Protein AF-A0A838RY08-F1 (afdb_monomer_lite)

Radius of gyration: 19.38 Å; chains: 1; bounding box: 32×43×60 Å

Foldseek 3Di:
DDPVCPVLLVLQDVQWDADPVVRDTFGDDPDQLLRLLSVQCVVCVVVDDDSVVRNVVSVVVVVCVVVVHDDPSSPHHDDDDDPPPDDPPPPPPPPPPDDPDD

pLDDT: mean 77.55, std 15.71, range [44.16, 97.19]

Structure (mmCIF, N/CA/C/O backbone):
data_AF-A0A838RY08-F1
#
_entry.id   AF-A0A838RY08-F1
#
loop_
_atom_site.group_PDB
_atom_site.id
_atom_site.type_symbol
_atom_site.label_atom_id
_atom_site.label_alt_id
_atom_site.label_comp_id
_atom_site.label_asym_id
_atom_site.label_entity_id
_atom_site.label_seq_id
_atom_site.pdbx_PDB_ins_code
_atom_site.Cartn_x
_atom_site.Cartn_y
_atom_site.Cartn_z
_atom_site.occupancy
_atom_site.B_iso_or_equiv
_atom_site.auth_seq_id
_atom_site.auth_comp_id
_atom_site.auth_asym_id
_atom_site.auth_atom_id
_atom_site.pdbx_PDB_model_num
ATOM 1 N N . MET A 1 1 ? -10.780 0.496 6.537 1.00 63.38 1 MET A N 1
ATOM 2 C CA . MET A 1 1 ? -11.035 -0.140 5.226 1.00 63.38 1 MET A CA 1
ATOM 3 C C . MET A 1 1 ? -12.414 -0.799 5.264 1.00 63.38 1 MET A C 1
ATOM 5 O O . MET A 1 1 ? -12.732 -1.342 6.319 1.00 63.38 1 MET A O 1
ATOM 9 N N . PRO A 1 2 ? -13.237 -0.731 4.201 1.00 67.88 2 PRO A N 1
ATOM 10 C CA . PRO A 1 2 ? -14.504 -1.467 4.136 1.00 67.88 2 PRO A CA 1
ATOM 11 C C . PRO A 1 2 ? -14.304 -2.986 4.272 1.00 67.88 2 PRO A C 1
ATOM 13 O O . PRO A 1 2 ? -13.327 -3.528 3.754 1.00 67.88 2 PRO A O 1
ATOM 16 N N . LEU A 1 3 ? -15.198 -3.656 5.006 1.00 69.69 3 LEU A N 1
ATOM 17 C CA . LEU A 1 3 ? -15.051 -5.070 5.388 1.00 69.69 3 LEU A CA 1
ATOM 18 C C . LEU A 1 3 ? -15.135 -6.026 4.189 1.00 69.69 3 LEU A C 1
ATOM 20 O O . LEU A 1 3 ? -14.467 -7.052 4.158 1.00 69.69 3 LEU A O 1
ATOM 24 N N . ASP A 1 4 ? -15.956 -5.659 3.213 1.00 74.19 4 ASP A N 1
ATOM 25 C CA . ASP A 1 4 ? -16.278 -6.385 1.984 1.00 74.19 4 ASP A CA 1
ATOM 26 C C . ASP A 1 4 ? -15.122 -6.448 0.981 1.00 74.19 4 ASP A C 1
ATOM 28 O O . ASP A 1 4 ? -15.211 -7.146 -0.021 1.00 74.19 4 ASP A O 1
ATOM 32 N N . ARG A 1 5 ? -14.033 -5.721 1.242 1.00 72.75 5 ARG A N 1
ATOM 33 C CA . ARG A 1 5 ? -12.921 -5.562 0.301 1.00 72.75 5 ARG A CA 1
ATOM 34 C C . ARG A 1 5 ? -11.630 -6.243 0.752 1.00 72.75 5 ARG A C 1
ATOM 36 O O . ARG A 1 5 ? -10.635 -6.187 0.037 1.00 72.75 5 ARG A O 1
ATOM 43 N N . TYR A 1 6 ? -11.626 -6.872 1.928 1.00 76.56 6 TYR A N 1
ATOM 44 C CA . TYR A 1 6 ? -10.438 -7.526 2.491 1.00 76.56 6 TYR A CA 1
ATOM 45 C C . TYR A 1 6 ? -9.857 -8.585 1.540 1.00 76.56 6 TYR A C 1
ATOM 47 O O . TYR A 1 6 ? -8.655 -8.598 1.281 1.00 76.56 6 TYR A O 1
ATOM 55 N N . ASP A 1 7 ? -10.722 -9.414 0.956 1.00 79.19 7 ASP A N 1
ATOM 56 C CA . ASP A 1 7 ? -10.312 -10.475 0.031 1.00 79.19 7 ASP A CA 1
ATOM 57 C C . ASP A 1 7 ? -9.740 -9.914 -1.278 1.00 79.19 7 ASP A C 1
ATOM 59 O O . ASP A 1 7 ? -8.791 -10.473 -1.832 1.00 79.19 7 ASP A O 1
ATOM 63 N N . ASP A 1 8 ? -10.237 -8.761 -1.734 1.00 76.56 8 ASP A N 1
ATOM 64 C CA . ASP A 1 8 ? -9.684 -8.074 -2.901 1.00 76.56 8 ASP A CA 1
ATOM 65 C C . ASP A 1 8 ? -8.220 -7.652 -2.673 1.00 76.56 8 ASP A C 1
ATOM 67 O O . ASP A 1 8 ? -7.402 -7.704 -3.595 1.00 76.56 8 ASP A O 1
ATOM 71 N N . MET A 1 9 ? -7.863 -7.254 -1.444 1.00 74.88 9 MET A N 1
ATOM 72 C CA . MET A 1 9 ? -6.479 -6.905 -1.097 1.00 74.88 9 MET A CA 1
ATOM 73 C C . MET A 1 9 ? -5.566 -8.125 -1.083 1.00 74.88 9 MET A C 1
ATOM 75 O O . MET A 1 9 ? -4.434 -8.043 -1.558 1.00 74.88 9 MET A O 1
ATOM 79 N N . ALA A 1 10 ? -6.055 -9.260 -0.580 1.00 78.06 10 ALA A N 1
ATOM 80 C CA . ALA A 1 10 ? -5.287 -10.501 -0.564 1.00 78.06 10 ALA A CA 1
ATOM 81 C C . ALA A 1 10 ? -4.935 -10.978 -1.987 1.00 78.06 10 ALA A C 1
ATOM 83 O O . ALA A 1 10 ? -3.899 -11.608 -2.198 1.00 78.06 10 ALA A O 1
ATOM 84 N N . GLN A 1 11 ? -5.762 -10.645 -2.984 1.00 78.94 11 GLN A N 1
ATOM 85 C CA . GLN A 1 11 ? -5.487 -10.941 -4.394 1.00 78.94 11 GLN A CA 1
ATOM 86 C C . GLN A 1 11 ? -4.486 -9.975 -5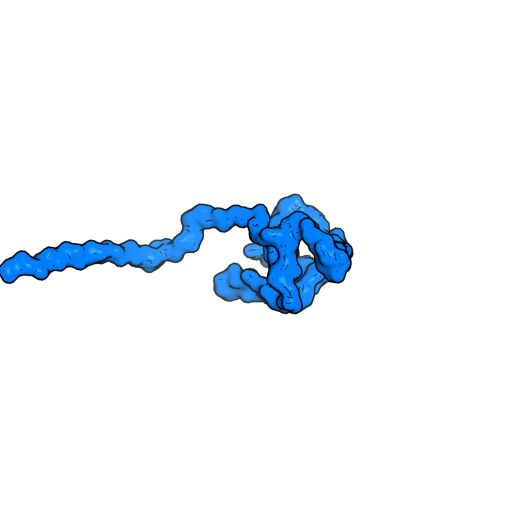.052 1.00 78.94 11 GLN A C 1
ATOM 88 O O . GLN A 1 11 ? -3.934 -10.297 -6.109 1.00 78.94 11 GLN A O 1
ATOM 93 N N . TYR A 1 12 ? -4.257 -8.802 -4.455 1.00 78.25 12 TYR A N 1
ATOM 94 C CA . TYR A 1 12 ? -3.415 -7.742 -5.005 1.00 78.25 12 TYR A CA 1
ATOM 95 C C . TYR A 1 12 ? -1.918 -7.970 -4.748 1.00 78.25 12 TYR A C 1
ATOM 97 O O . TYR A 1 12 ? -1.152 -8.071 -5.708 1.00 78.25 12 TYR A O 1
ATOM 105 N N . ASP A 1 13 ? -1.509 -8.056 -3.478 1.00 81.75 13 ASP A N 1
ATOM 106 C CA . ASP A 1 13 ? -0.108 -8.193 -3.053 1.00 81.75 13 ASP A CA 1
ATOM 107 C C . ASP A 1 13 ? -0.028 -8.979 -1.735 1.00 81.75 13 ASP A C 1
ATOM 109 O O . ASP A 1 13 ? -0.610 -8.582 -0.728 1.00 81.75 13 ASP A O 1
ATOM 113 N N . GLY A 1 14 ? 0.721 -10.086 -1.732 1.00 84.19 14 GLY A N 1
ATOM 114 C CA . GLY A 1 14 ? 0.919 -10.929 -0.545 1.00 84.19 14 GLY A CA 1
ATOM 115 C C . GLY A 1 14 ? 1.826 -10.310 0.524 1.00 84.19 14 GLY A C 1
ATOM 116 O O . GLY A 1 14 ? 1.916 -10.835 1.628 1.00 84.19 14 GLY A O 1
ATOM 117 N N . SER A 1 15 ? 2.488 -9.197 0.213 1.00 88.06 15 SER A N 1
ATOM 118 C CA . SER A 1 15 ? 3.353 -8.451 1.137 1.00 88.06 15 SER A CA 1
ATOM 119 C C . SER A 1 15 ? 2.558 -7.538 2.079 1.00 88.06 15 SER A C 1
ATOM 121 O O . SER A 1 15 ? 3.125 -6.916 2.981 1.00 88.06 15 SER A O 1
ATOM 123 N N . VAL A 1 16 ? 1.248 -7.419 1.854 1.00 87.88 16 VAL A N 1
ATOM 124 C CA . VAL A 1 16 ? 0.325 -6.574 2.609 1.00 87.88 16 VAL A CA 1
ATOM 125 C C . VAL A 1 16 ? -0.180 -7.293 3.856 1.00 87.88 16 VAL A C 1
ATOM 127 O O . VAL A 1 16 ? -0.603 -8.445 3.805 1.00 87.88 16 VAL A O 1
ATOM 130 N N . VAL A 1 17 ? -0.209 -6.573 4.977 1.00 88.50 17 VAL A N 1
ATOM 131 C CA . VAL A 1 17 ? -0.770 -7.040 6.246 1.00 88.50 17 VAL A CA 1
ATOM 132 C C . VAL A 1 17 ? -1.867 -6.087 6.695 1.00 88.50 17 VAL A C 1
ATOM 134 O O . VAL A 1 17 ? -1.656 -4.876 6.798 1.00 88.50 17 VAL A O 1
ATOM 137 N N . VAL A 1 18 ? -3.034 -6.651 7.004 1.00 84.62 18 VAL A N 1
ATOM 138 C CA . VAL A 1 18 ? -4.198 -5.911 7.496 1.00 84.62 18 VAL A CA 1
ATOM 139 C C . VAL A 1 18 ? -4.658 -6.505 8.820 1.00 84.62 18 VAL A C 1
ATOM 141 O O . VAL A 1 18 ? -5.172 -7.626 8.862 1.00 84.62 18 VAL A O 1
ATOM 144 N N . GLU A 1 19 ? -4.519 -5.730 9.892 1.00 87.44 19 GLU A N 1
ATOM 145 C CA . GLU A 1 19 ? -4.970 -6.092 11.232 1.00 87.44 19 GLU A CA 1
ATOM 146 C C . GLU A 1 19 ? -6.272 -5.368 11.569 1.00 87.44 19 GLU A C 1
ATOM 148 O O . GLU A 1 19 ? -6.320 -4.167 11.837 1.00 87.44 19 GLU A O 1
ATOM 153 N N . ARG A 1 20 ? -7.369 -6.124 11.568 1.00 82.56 20 ARG A N 1
ATOM 154 C CA . ARG A 1 20 ? -8.715 -5.566 11.746 1.00 82.56 20 ARG A CA 1
ATOM 155 C C . ARG A 1 20 ? -8.961 -5.007 13.143 1.00 82.56 20 ARG A C 1
ATOM 157 O O . ARG A 1 20 ? -9.673 -4.020 13.268 1.00 82.56 20 ARG A O 1
ATOM 164 N N . THR A 1 21 ? -8.392 -5.633 14.169 1.00 81.94 21 THR A N 1
ATOM 165 C CA . THR A 1 21 ? -8.599 -5.239 15.569 1.00 81.94 21 THR A CA 1
ATOM 166 C C . THR A 1 21 ? -7.979 -3.881 15.869 1.00 81.94 21 THR A C 1
ATOM 168 O O . THR A 1 21 ? -8.609 -3.041 16.498 1.00 81.94 21 THR A O 1
ATOM 171 N N . THR A 1 22 ? -6.753 -3.660 15.401 1.00 84.75 22 THR A N 1
ATOM 172 C CA . THR A 1 22 ? -5.998 -2.418 15.617 1.00 84.75 22 THR A CA 1
ATOM 173 C C . THR A 1 22 ? -6.311 -1.359 14.561 1.00 84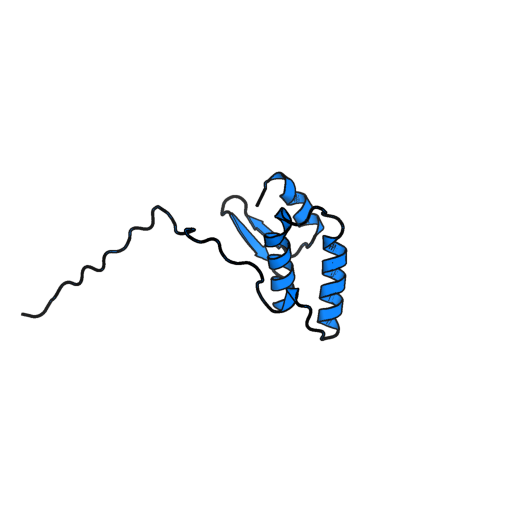.75 22 THR A C 1
ATOM 175 O O . THR A 1 22 ? -5.887 -0.216 14.687 1.00 84.75 22 THR A O 1
ATOM 178 N N . GLY A 1 23 ? -7.029 -1.732 13.496 1.00 78.12 23 GLY A N 1
ATOM 179 C CA . GLY A 1 23 ? -7.223 -0.883 12.325 1.00 78.12 23 GLY A CA 1
ATOM 180 C C . GLY A 1 23 ? -5.928 -0.639 11.543 1.00 78.12 23 GLY A C 1
ATOM 181 O O . GLY A 1 23 ? -5.887 0.272 10.715 1.00 78.12 23 GLY A O 1
ATOM 182 N N . MET A 1 24 ? -4.877 -1.425 11.796 1.00 84.50 24 MET A N 1
ATOM 183 C CA . MET A 1 24 ? -3.572 -1.242 11.177 1.00 84.50 24 MET A CA 1
ATOM 184 C C . MET A 1 24 ? -3.533 -1.841 9.773 1.00 84.50 24 MET A C 1
ATOM 186 O O . MET A 1 24 ? -4.036 -2.931 9.492 1.00 84.50 24 MET A O 1
ATOM 190 N N . PHE A 1 25 ? -2.851 -1.114 8.899 1.00 83.75 25 PHE A N 1
ATOM 191 C CA . PHE A 1 25 ? -2.539 -1.517 7.545 1.00 83.75 25 PHE A CA 1
ATOM 192 C C . PHE A 1 25 ? -1.037 -1.304 7.300 1.00 83.75 25 PHE A C 1
ATOM 194 O O . PHE A 1 25 ? -0.521 -0.225 7.589 1.00 83.75 25 PHE A O 1
ATOM 201 N N . SER A 1 26 ? -0.331 -2.307 6.775 1.00 89.00 26 SER A N 1
ATOM 202 C CA . SER A 1 26 ? 1.104 -2.210 6.468 1.00 89.00 26 SER A CA 1
ATOM 203 C C . SER A 1 26 ? 1.498 -3.037 5.241 1.00 89.00 26 SER A C 1
ATOM 205 O O . SER A 1 26 ? 0.741 -3.896 4.792 1.00 89.00 26 SER A O 1
ATOM 207 N N . ALA A 1 27 ? 2.687 -2.776 4.699 1.00 91.06 27 ALA A N 1
ATOM 208 C CA . ALA A 1 27 ? 3.300 -3.559 3.631 1.00 91.06 27 ALA A CA 1
ATOM 209 C C . ALA A 1 27 ? 4.761 -3.867 3.986 1.00 91.06 27 ALA A C 1
ATOM 211 O O . ALA A 1 27 ? 5.436 -3.040 4.605 1.00 91.06 27 ALA A O 1
ATOM 212 N N . ARG A 1 28 ? 5.230 -5.064 3.623 1.00 92.38 28 ARG A N 1
ATOM 213 C CA . ARG A 1 28 ? 6.603 -5.539 3.850 1.00 92.38 28 ARG A CA 1
ATOM 214 C C . ARG A 1 28 ? 7.189 -6.112 2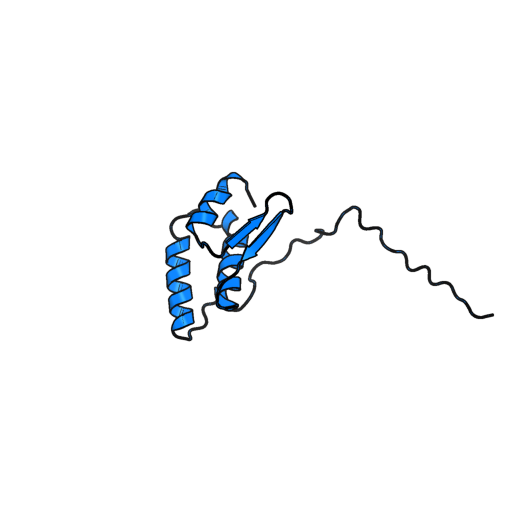.561 1.00 92.38 28 ARG A C 1
ATOM 216 O O . ARG A 1 28 ? 7.239 -7.324 2.380 1.00 92.38 28 ARG A O 1
ATOM 223 N N . CYS A 1 29 ? 7.612 -5.227 1.671 1.00 91.75 29 CYS A N 1
ATOM 224 C CA . CYS A 1 29 ? 8.270 -5.558 0.411 1.00 91.75 29 CYS A CA 1
ATOM 225 C C . CYS A 1 29 ? 9.804 -5.471 0.530 1.00 91.75 29 CYS A C 1
ATOM 227 O O . CYS A 1 29 ? 10.330 -4.865 1.462 1.00 91.75 29 CYS A O 1
ATOM 229 N N . ASP A 1 30 ? 10.516 -6.027 -0.456 1.00 90.88 30 ASP A N 1
ATOM 230 C CA . ASP A 1 30 ? 11.990 -5.992 -0.553 1.00 90.88 30 ASP A CA 1
ATOM 231 C C . ASP A 1 30 ? 12.559 -4.565 -0.701 1.00 90.88 30 ASP A C 1
ATOM 233 O O . ASP A 1 30 ? 13.639 -4.251 -0.210 1.00 90.88 30 ASP A O 1
ATOM 237 N N . LYS A 1 31 ? 11.803 -3.670 -1.349 1.00 92.50 31 LYS A N 1
ATOM 238 C CA . LYS A 1 31 ? 12.177 -2.266 -1.572 1.00 92.50 31 LYS A CA 1
ATOM 239 C C . LYS A 1 31 ? 11.162 -1.311 -0.959 1.00 92.50 31 LYS A C 1
ATOM 241 O O . LYS A 1 31 ? 9.955 -1.546 -1.045 1.00 92.50 31 LYS A O 1
ATOM 246 N N . GLU A 1 32 ? 11.638 -0.194 -0.414 1.00 94.19 32 GLU A N 1
ATOM 247 C CA . GLU A 1 32 ? 10.777 0.849 0.158 1.00 94.19 32 GLU A CA 1
ATOM 248 C C . GLU A 1 32 ? 9.823 1.434 -0.893 1.00 94.19 32 GLU A C 1
ATOM 250 O O . GLU A 1 32 ? 8.637 1.633 -0.640 1.00 94.19 32 GLU A O 1
ATOM 255 N N . GLU A 1 33 ? 10.297 1.598 -2.124 1.00 95.50 33 GLU A N 1
ATOM 256 C CA . GLU A 1 33 ? 9.509 2.091 -3.251 1.00 95.50 33 GLU A CA 1
ATOM 257 C C . GLU A 1 33 ? 8.315 1.177 -3.579 1.00 95.50 33 GLU A C 1
ATOM 259 O O . GLU A 1 33 ? 7.250 1.648 -3.994 1.00 95.50 33 GLU A O 1
ATOM 264 N N . ALA A 1 34 ? 8.457 -0.131 -3.343 1.00 93.06 34 ALA A N 1
ATOM 265 C CA . ALA A 1 34 ? 7.364 -1.090 -3.476 1.00 93.06 34 ALA A CA 1
ATOM 266 C C . ALA A 1 34 ? 6.375 -1.007 -2.298 1.00 93.06 34 ALA A C 1
ATOM 268 O O . ALA A 1 34 ? 5.176 -1.208 -2.500 1.00 93.06 34 ALA A O 1
ATOM 269 N N . ASN A 1 35 ? 6.832 -0.629 -1.097 1.00 93.81 35 ASN A N 1
ATOM 270 C CA . ASN A 1 35 ? 5.934 -0.330 0.024 1.00 93.81 35 ASN A CA 1
ATOM 271 C C . ASN A 1 35 ? 5.073 0.902 -0.277 1.00 93.81 35 ASN A C 1
ATOM 273 O O . ASN A 1 35 ? 3.864 0.864 -0.043 1.00 93.81 35 ASN A O 1
ATOM 277 N N . PHE A 1 36 ? 5.649 1.964 -0.859 1.00 94.19 36 PHE A N 1
ATOM 278 C CA . PHE A 1 36 ? 4.865 3.126 -1.295 1.00 94.19 36 PHE A CA 1
ATOM 279 C C . PHE A 1 36 ? 3.781 2.725 -2.295 1.00 94.19 36 PHE A C 1
ATOM 281 O O . PHE A 1 36 ? 2.619 3.086 -2.113 1.00 94.19 36 PHE A O 1
ATOM 288 N N . LEU A 1 37 ? 4.125 1.913 -3.297 1.00 91.75 37 LEU A N 1
ATOM 289 C CA . LEU A 1 37 ? 3.163 1.403 -4.273 1.00 91.75 37 LEU A CA 1
ATOM 290 C C . LEU A 1 37 ? 2.012 0.631 -3.615 1.00 91.75 37 LEU A C 1
ATOM 292 O O . LEU A 1 37 ? 0.845 0.882 -3.932 1.00 91.75 37 LEU A O 1
ATOM 296 N N . ALA A 1 38 ? 2.332 -0.296 -2.709 1.00 89.50 38 ALA A N 1
ATOM 297 C CA . ALA A 1 38 ? 1.336 -1.095 -2.007 1.00 89.50 38 ALA A CA 1
ATOM 298 C C . ALA A 1 38 ? 0.399 -0.199 -1.185 1.00 89.50 38 ALA A C 1
ATOM 300 O O . ALA A 1 38 ? -0.808 -0.178 -1.427 1.00 89.50 38 ALA A O 1
ATOM 301 N N . VAL A 1 39 ? 0.948 0.617 -0.281 1.00 89.00 39 VAL A N 1
ATOM 302 C CA . VAL A 1 39 ? 0.157 1.457 0.631 1.00 89.00 39 VAL A CA 1
ATOM 303 C C . VAL A 1 39 ? -0.680 2.495 -0.131 1.00 89.00 39 VAL A C 1
ATOM 305 O O . VAL A 1 39 ? -1.860 2.669 0.176 1.00 89.00 39 VAL A O 1
ATOM 308 N N . ASN A 1 40 ? -0.126 3.143 -1.161 1.00 88.19 40 ASN A N 1
ATOM 309 C CA . ASN A 1 40 ? -0.850 4.137 -1.965 1.00 88.19 40 ASN A CA 1
ATOM 310 C C . ASN A 1 40 ? -2.071 3.553 -2.663 1.00 88.19 40 ASN A C 1
ATOM 312 O O . ASN A 1 40 ? -3.146 4.153 -2.674 1.00 88.19 40 ASN A O 1
ATOM 316 N N . ARG A 1 41 ? -1.926 2.365 -3.255 1.00 78.06 41 ARG A N 1
ATOM 317 C CA . ARG A 1 41 ? -3.037 1.738 -3.970 1.00 78.06 41 ARG A CA 1
ATOM 318 C C . ARG A 1 41 ? -4.198 1.422 -3.031 1.00 78.06 41 ARG A C 1
ATOM 320 O O . ARG A 1 41 ? -5.360 1.518 -3.421 1.00 78.06 41 ARG A O 1
ATOM 327 N N . LEU A 1 42 ? -3.871 1.057 -1.801 1.00 76.50 42 LEU A N 1
ATOM 328 C CA . LEU A 1 42 ? -4.804 0.519 -0.822 1.00 76.50 42 LEU A CA 1
ATOM 329 C C . LEU A 1 42 ? -5.601 1.626 -0.126 1.00 76.50 42 LEU A C 1
ATOM 331 O O . LEU A 1 42 ? -6.786 1.443 0.152 1.00 76.50 42 LEU A O 1
ATOM 335 N N . THR A 1 43 ? -5.014 2.811 0.040 1.00 74.12 43 THR A N 1
ATOM 336 C CA . THR A 1 43 ? -5.737 4.011 0.492 1.00 74.12 43 THR A CA 1
ATOM 337 C C . THR A 1 43 ? -6.622 4.618 -0.600 1.00 74.12 43 THR A C 1
ATOM 339 O O . THR A 1 43 ? -7.659 5.202 -0.288 1.00 74.12 43 THR A O 1
ATOM 342 N N . MET A 1 44 ? -6.278 4.433 -1.878 1.00 69.19 44 MET A N 1
ATOM 343 C CA . MET A 1 44 ? -7.066 4.925 -3.018 1.00 69.19 44 MET A CA 1
ATOM 344 C C . MET A 1 44 ? -8.170 3.965 -3.482 1.00 69.19 44 MET A C 1
ATOM 346 O O . MET A 1 44 ? -9.045 4.367 -4.247 1.00 69.19 44 MET A O 1
ATOM 350 N N . TRP A 1 45 ? -8.174 2.715 -3.009 1.00 65.38 45 TRP A N 1
ATOM 351 C CA . TRP A 1 45 ? -9.121 1.668 -3.413 1.00 65.38 45 TRP A CA 1
ATOM 352 C C . TRP A 1 45 ? -10.619 2.046 -3.327 1.00 65.38 45 TRP A C 1
ATOM 354 O O . TRP A 1 45 ? -11.371 1.632 -4.211 1.00 65.38 45 TRP A O 1
ATOM 364 N N . PRO A 1 46 ? -11.100 2.859 -2.359 1.00 58.88 46 PRO A N 1
ATOM 365 C CA . PRO A 1 46 ? -12.495 3.316 -2.348 1.00 58.88 46 PRO A CA 1
ATOM 366 C C . PRO A 1 46 ? -12.905 4.102 -3.606 1.00 58.88 46 PRO A C 1
ATOM 368 O O . PRO A 1 46 ? -14.084 4.123 -3.945 1.00 58.88 46 PRO A O 1
ATOM 371 N N . ALA A 1 47 ? -11.947 4.712 -4.314 1.00 52.34 47 ALA A N 1
ATOM 372 C CA . ALA A 1 47 ? -12.173 5.494 -5.530 1.00 52.34 47 ALA A CA 1
ATOM 373 C C . ALA A 1 47 ? -11.982 4.694 -6.835 1.00 52.34 47 ALA A C 1
ATOM 375 O O . ALA A 1 47 ? -12.306 5.201 -7.907 1.00 52.34 47 ALA A O 1
ATOM 376 N N . VAL A 1 48 ? -11.462 3.458 -6.777 1.00 51.88 48 VAL A N 1
ATOM 377 C CA . VAL A 1 48 ? -11.168 2.635 -7.965 1.00 51.88 48 VAL A CA 1
ATOM 378 C C . VAL A 1 48 ? -11.989 1.345 -7.913 1.00 51.88 48 VAL A C 1
ATOM 380 O O . VAL A 1 48 ? -11.865 0.532 -7.003 1.00 51.88 48 VAL A O 1
ATOM 383 N N . SER A 1 49 ? -12.880 1.162 -8.882 1.00 49.62 49 SER A N 1
ATOM 384 C CA . SER A 1 49 ? -13.979 0.186 -8.855 1.00 49.62 49 SER A CA 1
ATOM 385 C C . SER A 1 49 ? -13.630 -1.238 -9.316 1.00 49.62 49 SER A C 1
ATOM 387 O O . SER A 1 49 ? -14.540 -2.007 -9.607 1.00 49.62 49 SER A O 1
ATOM 389 N N . ALA A 1 50 ? -12.357 -1.643 -9.384 1.00 50.03 50 ALA A N 1
ATOM 390 C CA . ALA A 1 50 ? -12.012 -2.960 -9.931 1.00 50.03 50 ALA A CA 1
ATOM 391 C C . ALA A 1 50 ? -10.845 -3.653 -9.192 1.00 50.03 50 ALA A C 1
ATOM 393 O O . ALA A 1 50 ? -9.750 -3.082 -9.135 1.00 50.03 50 ALA A O 1
ATOM 394 N N . PRO A 1 51 ? -11.041 -4.897 -8.704 1.00 50.53 51 PRO A N 1
ATOM 395 C CA . PRO A 1 51 ? -9.986 -5.726 -8.104 1.00 50.53 51 PRO A CA 1
ATOM 396 C C . PRO A 1 51 ? -8.974 -6.297 -9.110 1.00 50.53 51 PRO A C 1
ATOM 398 O O . PRO A 1 51 ? -7.789 -6.414 -8.808 1.00 50.53 51 PRO A O 1
ATOM 401 N N . GLN A 1 52 ? -9.396 -6.590 -10.345 1.00 50.25 52 GLN A N 1
ATOM 402 C CA . GLN A 1 52 ? -8.546 -7.272 -11.336 1.00 50.25 52 GLN A CA 1
ATOM 403 C C . GLN A 1 52 ? -7.413 -6.440 -11.983 1.00 50.25 52 GLN A C 1
ATOM 405 O O . GLN A 1 52 ? -6.365 -7.020 -12.267 1.00 50.25 52 GLN A O 1
ATOM 410 N N . PRO A 1 53 ? -7.508 -5.106 -12.181 1.00 56.88 53 PRO A N 1
ATOM 411 C CA . PRO A 1 53 ? -6.378 -4.311 -12.671 1.00 56.88 53 PRO A CA 1
ATOM 412 C C . PRO A 1 53 ? -5.230 -4.199 -11.661 1.00 56.88 53 PRO A C 1
ATOM 414 O O . PRO A 1 53 ? -4.129 -3.815 -12.040 1.00 56.88 53 PRO A O 1
ATOM 417 N N . GLY A 1 54 ? -5.474 -4.497 -10.379 1.00 69.12 54 GLY A N 1
ATOM 418 C CA . GLY A 1 54 ? -4.524 -4.249 -9.300 1.00 69.12 54 GLY A CA 1
ATOM 419 C C . GLY A 1 54 ? -3.227 -5.046 -9.445 1.00 69.12 54 GLY A C 1
ATOM 420 O O . GLY A 1 54 ? -2.153 -4.455 -9.506 1.00 69.12 54 GLY A O 1
ATOM 421 N N . ARG A 1 55 ? -3.309 -6.378 -9.546 1.00 78.94 55 ARG A N 1
ATOM 422 C CA . ARG A 1 55 ? -2.112 -7.237 -9.567 1.00 78.94 55 ARG A CA 1
ATOM 423 C C . ARG A 1 55 ? -1.248 -7.024 -10.814 1.00 78.94 55 ARG A C 1
ATOM 425 O O . ARG A 1 55 ? -0.026 -6.985 -10.711 1.00 78.94 55 ARG A O 1
ATOM 432 N N . ALA A 1 56 ? -1.870 -6.845 -11.981 1.00 83.88 56 ALA A N 1
ATOM 433 C CA . ALA A 1 56 ? -1.155 -6.545 -13.223 1.00 83.88 56 ALA A CA 1
ATOM 434 C C . ALA A 1 56 ? -0.477 -5.167 -13.169 1.00 83.88 56 ALA A C 1
ATOM 436 O O . ALA A 1 56 ? 0.690 -5.042 -13.531 1.00 83.88 56 ALA A O 1
ATOM 437 N N . PHE A 1 57 ? -1.178 -4.150 -12.657 1.00 84.31 57 PHE A N 1
ATOM 438 C CA . PHE A 1 57 ? -0.611 -2.822 -12.431 1.00 84.31 57 PHE A CA 1
ATOM 439 C C . PHE A 1 57 ? 0.574 -2.864 -11.461 1.00 84.31 57 PHE A C 1
ATOM 441 O O . PHE A 1 57 ? 1.604 -2.241 -11.721 1.00 84.31 57 PHE A O 1
ATOM 448 N N . TYR A 1 58 ? 0.44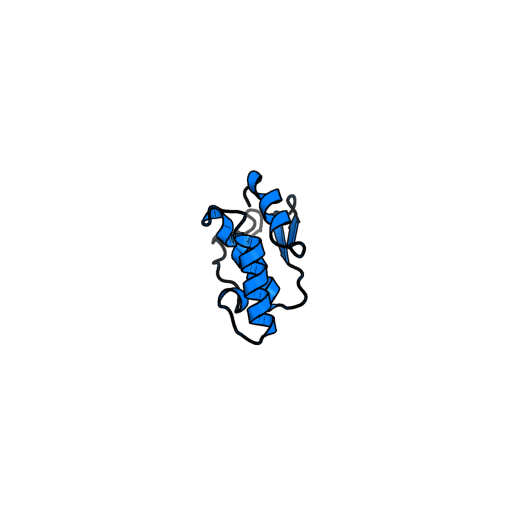7 -3.618 -10.367 1.00 86.69 58 TYR A N 1
ATOM 449 C CA . TYR A 1 58 ? 1.529 -3.810 -9.410 1.00 86.69 58 TYR A CA 1
ATOM 450 C C . TYR A 1 58 ? 2.743 -4.452 -10.081 1.00 86.69 58 TYR A C 1
ATOM 452 O O . TYR A 1 58 ? 3.834 -3.891 -10.033 1.00 86.69 58 TYR A O 1
ATOM 460 N N . ALA A 1 59 ? 2.543 -5.577 -10.776 1.00 89.31 59 ALA A N 1
ATOM 461 C CA . ALA A 1 59 ? 3.614 -6.296 -11.457 1.00 89.31 59 ALA A CA 1
ATOM 462 C C . ALA A 1 59 ? 4.320 -5.430 -12.515 1.00 89.31 59 ALA A C 1
ATOM 464 O O . ALA A 1 59 ? 5.550 -5.410 -12.567 1.00 89.31 59 ALA A O 1
ATOM 465 N N . ASP A 1 60 ? 3.570 -4.671 -13.320 1.00 91.50 60 ASP A N 1
ATOM 466 C CA . ASP A 1 60 ? 4.130 -3.736 -14.305 1.00 91.50 60 ASP A CA 1
ATOM 467 C C . ASP A 1 60 ? 4.934 -2.611 -13.635 1.00 91.50 60 ASP A C 1
ATOM 469 O O . ASP A 1 60 ? 6.063 -2.317 -14.032 1.00 91.50 60 ASP A O 1
ATOM 473 N N . THR A 1 61 ? 4.393 -2.016 -12.571 1.00 91.88 61 THR A N 1
ATOM 474 C CA . THR A 1 61 ? 5.048 -0.917 -11.850 1.00 91.88 61 THR A CA 1
ATOM 475 C C . THR A 1 61 ? 6.327 -1.381 -11.155 1.00 91.88 61 THR A C 1
ATOM 477 O O . THR A 1 61 ? 7.355 -0.709 -11.248 1.00 91.88 61 THR A O 1
ATOM 480 N N . VAL A 1 62 ? 6.308 -2.555 -10.518 1.00 92.44 62 VAL A N 1
ATOM 481 C CA . VAL A 1 62 ? 7.511 -3.173 -9.944 1.00 92.44 62 VAL A CA 1
ATOM 482 C C . VAL A 1 62 ? 8.514 -3.522 -11.044 1.00 92.44 62 VAL A C 1
ATOM 484 O O . VAL A 1 62 ? 9.700 -3.256 -10.882 1.00 92.44 62 VAL A O 1
ATOM 487 N N . SER A 1 63 ? 8.069 -4.021 -12.200 1.00 94.31 63 SER A N 1
ATOM 488 C CA . SER A 1 63 ? 8.966 -4.297 -13.332 1.00 94.31 63 SER A CA 1
ATOM 489 C C . SER A 1 63 ? 9.667 -3.030 -13.837 1.00 94.31 63 SER A C 1
ATOM 491 O O . SER A 1 63 ? 10.862 -3.062 -14.123 1.00 94.31 63 SER A O 1
ATOM 493 N N . LYS A 1 64 ? 8.953 -1.899 -13.909 1.00 95.56 64 LYS A N 1
ATOM 494 C CA . LYS A 1 64 ? 9.531 -0.577 -14.218 1.00 95.56 64 LYS A CA 1
ATOM 495 C C . LYS A 1 64 ? 10.566 -0.163 -13.173 1.00 95.56 64 LYS A C 1
ATOM 497 O O . LYS A 1 64 ? 11.686 0.199 -13.528 1.00 95.56 64 LYS A O 1
ATOM 502 N N . LEU A 1 65 ? 10.230 -0.294 -11.890 1.00 94.62 65 LEU A N 1
ATOM 503 C CA . LEU A 1 65 ? 11.151 -0.018 -10.785 1.00 94.62 65 LEU A CA 1
ATOM 504 C C . LEU A 1 65 ? 12.421 -0.888 -10.863 1.00 94.62 65 LEU A C 1
ATOM 506 O O . LEU A 1 65 ? 13.527 -0.393 -10.656 1.00 94.62 65 LEU A O 1
ATOM 510 N N . MET A 1 66 ? 12.295 -2.175 -11.202 1.00 93.31 66 MET A N 1
ATOM 511 C CA . MET A 1 66 ? 13.440 -3.082 -11.367 1.00 93.31 66 MET A CA 1
ATOM 512 C C . MET A 1 66 ? 14.352 -2.689 -12.534 1.00 93.31 66 MET A C 1
ATOM 514 O O . MET A 1 66 ? 15.551 -2.943 -12.471 1.00 93.31 66 MET A O 1
ATOM 518 N N . ARG A 1 67 ? 13.816 -2.025 -13.565 1.00 96.94 67 ARG A N 1
ATOM 519 C CA . ARG A 1 67 ? 14.598 -1.437 -14.667 1.00 96.94 67 ARG A CA 1
ATOM 520 C C . ARG A 1 67 ? 15.236 -0.086 -14.318 1.00 96.94 67 ARG A C 1
ATOM 522 O O . ARG A 1 67 ? 15.851 0.531 -15.181 1.00 96.94 67 ARG A O 1
ATOM 529 N N . GLY A 1 68 ? 15.102 0.377 -13.074 1.00 95.38 68 GLY A N 1
ATOM 530 C CA . GLY A 1 68 ? 15.640 1.660 -12.618 1.00 95.38 68 GLY A CA 1
ATOM 531 C C . GLY A 1 68 ? 14.767 2.865 -12.973 1.00 95.38 68 GLY A C 1
ATOM 532 O O . GLY A 1 68 ? 15.195 4.005 -12.792 1.00 95.38 68 GLY A O 1
ATOM 533 N N . GLU A 1 69 ? 13.548 2.642 -13.470 1.00 97.19 69 GLU A N 1
ATOM 534 C CA . GLU A 1 69 ? 12.583 3.719 -13.672 1.00 97.19 69 GLU A CA 1
ATOM 535 C C . GLU A 1 69 ? 12.047 4.222 -12.320 1.00 97.19 69 GLU A C 1
ATOM 537 O O . GLU A 1 69 ? 12.153 3.555 -11.288 1.00 97.19 69 GLU A O 1
ATOM 542 N N . LYS A 1 70 ? 11.407 5.396 -12.333 1.00 95.69 70 LYS A N 1
ATOM 543 C CA . LYS A 1 70 ? 10.824 6.039 -11.144 1.00 95.69 70 LYS A CA 1
ATOM 544 C C . LYS A 1 70 ? 9.311 6.243 -11.291 1.00 95.69 70 LYS A C 1
ATOM 546 O O . LYS A 1 70 ? 8.868 7.380 -11.472 1.00 95.69 70 LYS A O 1
ATOM 551 N N . PRO A 1 71 ? 8.493 5.173 -11.279 1.00 93.88 71 PRO A N 1
ATOM 552 C CA . PRO A 1 71 ? 7.051 5.314 -11.435 1.00 93.88 71 PRO A CA 1
ATOM 553 C C . PRO A 1 71 ? 6.444 6.196 -10.330 1.00 93.88 71 PRO A C 1
ATOM 555 O O . PRO A 1 71 ? 6.841 6.066 -9.173 1.00 93.88 71 PRO A O 1
ATOM 558 N N . PRO A 1 72 ? 5.436 7.040 -10.624 1.00 90.94 72 PRO A N 1
ATOM 559 C CA . PRO A 1 72 ? 4.910 8.004 -9.653 1.00 90.94 72 PRO A CA 1
ATOM 560 C C . PRO A 1 72 ? 4.483 7.397 -8.308 1.00 90.94 72 PRO A C 1
ATOM 562 O O . PRO A 1 72 ? 4.783 7.954 -7.254 1.00 90.94 72 PRO A O 1
ATOM 565 N N . TYR A 1 73 ? 3.820 6.236 -8.329 1.00 89.19 73 TYR A N 1
ATOM 566 C CA . TYR A 1 73 ? 3.313 5.554 -7.128 1.00 89.19 73 TYR A CA 1
ATOM 567 C C . TYR A 1 73 ? 4.398 4.994 -6.206 1.00 89.19 73 TYR A C 1
ATOM 569 O O . TYR A 1 73 ? 4.083 4.576 -5.095 1.00 89.19 73 TYR A O 1
ATOM 577 N N . THR A 1 74 ? 5.653 4.994 -6.653 1.00 93.81 74 THR A N 1
ATOM 578 C CA . THR A 1 74 ? 6.789 4.454 -5.910 1.00 93.81 74 THR A CA 1
ATOM 579 C C . THR A 1 74 ? 7.686 5.551 -5.330 1.00 93.81 74 THR A C 1
ATOM 581 O O . THR A 1 74 ? 8.710 5.238 -4.737 1.00 93.81 74 THR A O 1
ATOM 584 N N . GLN A 1 75 ? 7.346 6.832 -5.529 1.00 95.50 75 GLN A N 1
ATOM 585 C CA . GLN A 1 75 ? 8.178 7.977 -5.121 1.00 95.50 75 GLN A CA 1
ATOM 586 C C . GLN A 1 75 ? 7.818 8.546 -3.738 1.00 95.50 75 GLN A C 1
ATOM 588 O O . GLN A 1 75 ? 8.397 9.543 -3.315 1.00 95.50 75 GLN A O 1
ATOM 593 N N . GLY A 1 76 ? 6.844 7.952 -3.048 1.00 94.06 76 GLY A N 1
ATOM 594 C CA . GLY A 1 76 ? 6.376 8.396 -1.736 1.00 94.06 76 GLY A CA 1
ATOM 595 C C . GLY A 1 76 ? 4.883 8.152 -1.542 1.00 94.06 76 GLY A C 1
ATOM 596 O O . GLY A 1 76 ? 4.200 7.666 -2.446 1.00 94.06 76 GLY A O 1
ATOM 597 N N . LEU A 1 77 ? 4.366 8.499 -0.362 1.00 91.88 77 LEU A N 1
ATOM 598 C CA . LEU A 1 77 ? 2.939 8.387 -0.051 1.00 91.88 77 LEU A CA 1
ATOM 599 C C . LEU A 1 77 ? 2.132 9.479 -0.780 1.00 91.88 77 LEU A C 1
ATOM 601 O O . LEU A 1 77 ? 2.490 10.653 -0.744 1.00 91.88 77 LEU A O 1
ATOM 605 N N . GLN A 1 78 ? 1.035 9.096 -1.435 1.00 89.25 78 GLN A N 1
ATOM 606 C CA . GLN A 1 78 ? 0.210 9.965 -2.290 1.00 89.25 78 GLN A CA 1
ATOM 607 C C . GLN A 1 78 ? -1.159 10.316 -1.693 1.00 89.25 78 GLN A C 1
ATOM 609 O O . GLN A 1 78 ? -1.977 10.973 -2.338 1.00 89.25 78 GLN A O 1
ATOM 614 N N . PHE A 1 79 ? -1.431 9.891 -0.464 1.00 82.56 79 PHE A N 1
ATOM 615 C CA . PHE A 1 79 ? -2.661 10.219 0.246 1.00 82.56 79 PHE A CA 1
ATOM 616 C C . PHE A 1 79 ? -2.386 11.231 1.353 1.00 82.56 79 PHE A C 1
ATOM 618 O O . PHE A 1 79 ? -1.289 11.311 1.906 1.00 82.56 79 PHE A O 1
ATOM 625 N N . ARG A 1 80 ? -3.414 12.006 1.697 1.00 83.19 80 ARG A N 1
ATOM 626 C CA . ARG A 1 80 ? -3.388 12.865 2.880 1.00 83.19 80 ARG A CA 1
ATOM 627 C C . ARG A 1 80 ? -3.973 12.099 4.053 1.00 83.19 80 ARG A C 1
ATOM 629 O O . ARG A 1 80 ? -5.036 11.493 3.919 1.00 83.19 80 ARG A O 1
ATOM 636 N N . ALA A 1 81 ? -3.288 12.147 5.190 1.00 78.25 81 ALA A N 1
ATOM 637 C CA . ALA A 1 81 ? -3.864 11.668 6.435 1.00 78.25 81 ALA A CA 1
ATOM 638 C 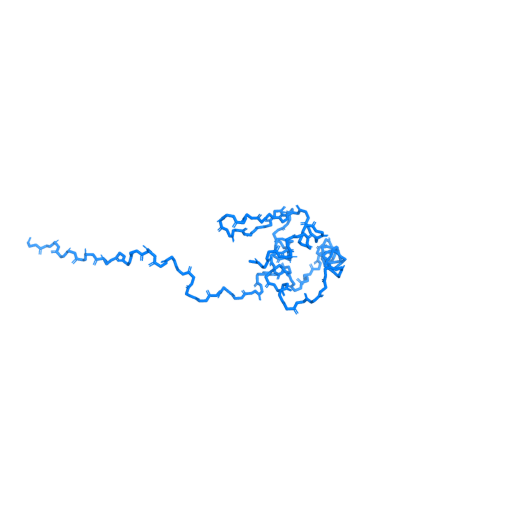C . ALA A 1 81 ? -5.143 12.474 6.740 1.00 78.25 81 ALA A C 1
ATOM 640 O O . ALA A 1 81 ? -5.146 13.696 6.543 1.00 78.25 81 ALA A O 1
ATOM 641 N N . PRO A 1 82 ? -6.230 11.825 7.188 1.00 76.31 82 PRO A N 1
ATOM 642 C CA . PRO A 1 82 ? -7.404 12.543 7.658 1.00 76.31 82 PRO A CA 1
ATOM 643 C C . PRO A 1 82 ? -7.030 13.437 8.848 1.00 76.31 82 PRO A C 1
ATOM 645 O O . PRO A 1 82 ? -6.183 13.077 9.663 1.00 76.31 82 PRO A O 1
ATOM 648 N N . ALA A 1 83 ? -7.657 14.607 8.955 1.00 82.31 83 ALA A N 1
ATOM 649 C CA . ALA A 1 83 ? -7.529 15.440 10.147 1.00 82.31 83 ALA A CA 1
ATOM 650 C C . ALA A 1 83 ? -8.402 14.882 11.284 1.00 82.31 83 ALA A C 1
ATOM 652 O O . ALA A 1 83 ? -9.401 14.212 11.028 1.00 82.31 83 ALA A O 1
ATOM 653 N N . GLY A 1 84 ? -8.049 15.187 12.537 1.00 78.69 84 GLY A N 1
ATOM 654 C CA . GLY A 1 84 ? -8.869 14.820 13.698 1.00 78.69 84 GLY A CA 1
ATOM 655 C C . GLY A 1 84 ? -8.839 13.334 14.065 1.00 78.69 84 GLY A C 1
ATOM 656 O O . GLY A 1 84 ? -9.751 12.860 14.727 1.00 78.69 84 GLY A O 1
ATOM 657 N N . THR A 1 85 ? -7.801 12.595 13.664 1.00 74.69 85 THR A N 1
ATOM 658 C CA . THR A 1 85 ? -7.602 11.177 14.028 1.00 74.69 85 THR A CA 1
ATOM 659 C C . THR A 1 85 ? -6.920 10.991 15.385 1.00 74.69 85 THR A C 1
ATOM 661 O O . THR A 1 85 ? -6.350 9.932 15.641 1.00 74.69 85 THR A O 1
ATOM 664 N N . ALA A 1 86 ? -6.888 12.033 16.219 1.00 76.06 86 ALA A N 1
ATOM 665 C CA . ALA A 1 86 ? -6.355 11.925 17.568 1.00 76.06 86 ALA A CA 1
ATOM 666 C C . ALA A 1 86 ? -7.254 11.004 18.401 1.00 76.06 86 ALA A C 1
ATOM 668 O O . ALA A 1 86 ? -8.468 10.971 18.197 1.00 76.06 86 ALA A O 1
ATOM 669 N N . ASP A 1 87 ? -6.647 10.276 19.335 1.00 69.38 87 ASP A N 1
ATOM 670 C CA . ASP A 1 87 ? -7.394 9.528 20.338 1.00 69.38 87 ASP A CA 1
ATOM 671 C C . ASP A 1 87 ? -8.282 10.515 21.125 1.00 69.38 87 ASP A C 1
ATOM 673 O O . ASP A 1 87 ? -7.743 11.464 21.708 1.00 69.38 87 ASP A O 1
ATOM 677 N N . PRO A 1 88 ? -9.621 10.355 21.121 1.00 67.50 88 PRO A N 1
ATOM 678 C CA . PRO A 1 88 ? -10.519 11.244 21.854 1.00 67.50 88 PRO A CA 1
ATOM 679 C C . PRO A 1 88 ? -10.257 11.232 23.369 1.00 67.50 88 PRO A C 1
ATOM 681 O O . PRO A 1 88 ? -10.590 12.209 24.038 1.00 67.50 88 PRO A O 1
ATOM 684 N N . ASP A 1 89 ? -9.621 10.176 23.887 1.00 70.94 89 ASP A N 1
ATOM 685 C CA . ASP A 1 89 ? -9.275 10.009 25.298 1.00 70.94 89 ASP A CA 1
ATOM 686 C C . ASP A 1 89 ? -7.824 10.419 25.620 1.00 70.94 89 ASP A C 1
ATOM 688 O O . ASP A 1 89 ? -7.378 10.311 26.771 1.00 70.94 89 ASP A O 1
ATOM 692 N N . ALA A 1 90 ? -7.076 10.965 24.651 1.00 61.16 90 ALA A N 1
ATOM 693 C CA . ALA A 1 90 ? -5.799 11.605 24.939 1.00 61.16 90 ALA A CA 1
ATOM 694 C C . ALA A 1 90 ? -6.043 12.864 25.785 1.00 61.16 90 ALA A C 1
ATOM 696 O O . ALA A 1 90 ? -6.389 13.932 25.272 1.00 61.16 90 ALA A O 1
ATOM 697 N N . ARG A 1 91 ? -5.829 12.754 27.105 1.00 47.12 91 ARG A N 1
ATOM 698 C CA . ARG A 1 91 ? -5.692 13.920 27.986 1.00 47.12 91 ARG A CA 1
ATOM 699 C C . ARG A 1 91 ? -4.718 14.886 27.324 1.00 47.12 91 ARG A C 1
ATOM 701 O O . ARG A 1 91 ? -3.546 14.554 27.148 1.00 47.12 91 ARG A O 1
ATOM 708 N N . GLN A 1 92 ? -5.191 16.090 27.015 1.00 50.97 92 GLN A N 1
ATOM 709 C CA . GLN A 1 92 ? -4.310 17.235 26.859 1.00 50.97 92 GLN A CA 1
ATOM 710 C C . GLN A 1 92 ? -3.521 17.315 28.163 1.00 50.97 92 GLN A C 1
ATOM 712 O O . GLN A 1 92 ? -4.077 17.666 29.203 1.00 50.97 92 GLN A O 1
ATOM 717 N N . ALA A 1 93 ? -2.267 16.867 28.150 1.00 50.59 93 ALA A N 1
ATOM 718 C CA . ALA A 1 93 ? -1.371 17.096 29.262 1.00 50.59 93 ALA A CA 1
ATOM 719 C C . ALA A 1 93 ? -1.175 18.609 29.312 1.00 50.59 93 ALA A C 1
ATOM 721 O O . ALA A 1 93 ? -0.370 19.168 28.573 1.00 50.59 93 ALA A O 1
ATOM 722 N N . THR A 1 94 ? -1.993 19.286 30.112 1.00 49.81 94 THR A N 1
ATOM 723 C CA . THR A 1 94 ? -1.762 20.671 30.480 1.00 49.81 94 THR A CA 1
ATOM 724 C C . THR A 1 94 ? -0.405 20.676 31.163 1.00 49.81 94 THR A C 1
ATOM 726 O O . THR A 1 94 ? -0.256 20.111 32.249 1.00 49.81 94 THR A O 1
ATOM 729 N N . GLU A 1 95 ? 0.606 21.238 30.501 1.00 48.72 95 GLU A N 1
ATOM 730 C CA . GLU A 1 95 ? 1.878 21.539 31.143 1.00 48.72 95 GLU A CA 1
ATOM 731 C C . GLU A 1 95 ? 1.573 22.400 32.366 1.00 48.72 95 GLU A C 1
ATOM 733 O O . GLU A 1 95 ? 1.183 23.565 32.268 1.00 48.72 95 GLU A O 1
ATOM 738 N N . PHE A 1 96 ? 1.716 21.806 33.546 1.00 49.19 96 PHE A N 1
ATOM 739 C CA . PHE A 1 96 ? 1.779 22.555 34.784 1.00 49.19 96 PHE A CA 1
ATOM 740 C C . PHE A 1 96 ? 3.147 23.245 34.783 1.00 49.19 96 PHE A C 1
ATOM 742 O O . PHE A 1 96 ? 4.138 22.691 35.256 1.00 49.19 96 PHE A O 1
ATOM 749 N N . VAL A 1 97 ? 3.224 24.443 34.196 1.00 52.81 97 VAL A N 1
ATOM 750 C CA . VAL A 1 97 ? 4.389 25.323 34.342 1.00 52.81 97 VAL A CA 1
ATOM 751 C C . VAL A 1 97 ? 4.375 25.843 35.778 1.00 52.81 97 VAL A C 1
ATOM 753 O O . VAL A 1 97 ? 3.873 26.922 36.081 1.00 52.81 97 VAL A O 1
ATOM 756 N N . GLY A 1 98 ? 4.867 25.015 36.697 1.00 44.16 98 G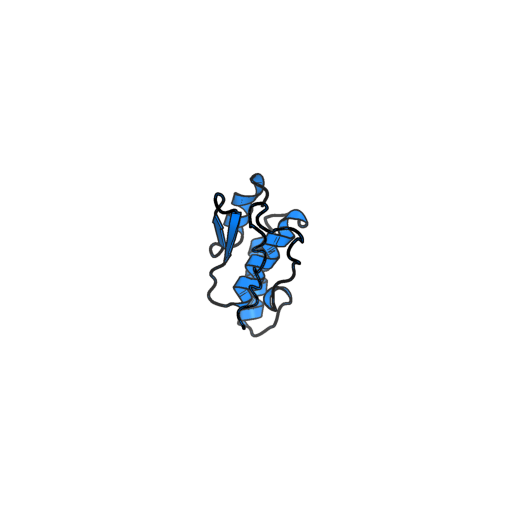LY A N 1
ATOM 757 C CA . GLY A 1 98 ? 5.162 25.415 38.062 1.00 44.16 98 GLY A CA 1
ATOM 758 C C . GLY A 1 98 ? 6.388 26.317 38.053 1.00 44.16 98 GLY A C 1
ATOM 759 O O . GLY A 1 98 ? 7.506 25.850 37.846 1.00 44.16 98 GLY A O 1
ATOM 760 N N . THR A 1 99 ? 6.185 27.613 38.269 1.00 50.03 99 THR A N 1
ATOM 761 C CA . THR A 1 99 ? 7.258 28.558 38.580 1.00 50.03 99 THR A CA 1
ATOM 762 C C . THR A 1 99 ? 7.849 28.204 39.943 1.00 50.03 99 THR A C 1
ATOM 764 O O . THR A 1 99 ? 7.295 28.568 40.978 1.00 50.03 99 THR A O 1
ATOM 767 N N . TRP A 1 100 ? 8.972 27.493 39.942 1.00 50.09 100 TRP A N 1
ATOM 768 C CA . TRP A 1 100 ? 9.805 27.286 41.122 1.00 50.09 100 TRP A CA 1
ATOM 769 C C . TRP A 1 100 ? 11.059 28.141 41.010 1.00 50.09 100 TRP A C 1
ATOM 771 O O . TRP A 1 100 ? 12.061 27.643 40.524 1.00 50.09 100 TRP A O 1
ATOM 781 N N . PHE A 1 101 ? 11.003 29.397 41.453 1.00 45.22 101 PHE A N 1
ATOM 782 C CA . PHE A 1 101 ? 12.149 30.114 42.024 1.00 45.22 101 PHE A CA 1
ATOM 783 C C . PHE A 1 101 ? 11.603 31.203 42.957 1.00 45.22 101 PHE A C 1
ATOM 785 O O . PHE A 1 101 ? 10.959 32.149 42.503 1.00 45.22 101 PHE A O 1
ATOM 792 N N . ALA A 1 102 ? 11.833 31.016 44.255 1.00 51.62 102 ALA A N 1
ATOM 793 C CA . ALA A 1 102 ? 11.817 32.047 45.285 1.00 51.62 102 ALA A CA 1
ATOM 794 C C . ALA A 1 102 ? 13.233 32.125 45.862 1.00 51.62 102 ALA A C 1
ATOM 796 O O . ALA A 1 102 ? 13.873 31.047 45.935 1.00 51.62 102 ALA A O 1
#

Secondary structure (DSSP, 8-state):
--GGGHHHHHHH-TTEEEETTTTEEEE--SSHHHHHHHHHHHHHGGG---SHHHHHHHHHHHHHHHTT---GGGSS--SPPPTT-S-TT-------------

Sequence (102 aa):
MPLDRYDDMAQYDGSVVVERTTGMFSARCDKEEANFLAVNRLTMWPAVSAPQPGRAFYADTVSKLMRGEKPPYTQGLQFRAPAGTADPDARQATEFVGTWFA

=== Feature glossary ===
A reading guide for the features in this record.

Start from the sequence.

  · Sequence gives the chain of amino acids in standard one-letter code (A=alanine, C=cysteine, …, Y=tyrosine), read N→C. It is the only feature that is directly encoded by the gene; all structural features are derived from the folded form of this sequence.

Fold it, and you get atomic coordinates and the backbone conformation that goes with them.

  · The mmCIF table is the protein's shape written out atom by atom. For each backbone N, Cα, C, and carbonyl O, it records an (x, y, z) coordinate triple in Å plus the residue type, chain letter, and residue number.

  · Backbone dihedral angles. Every residue except chain termini has a φ (preceding-C → N → Cα → C) and a ψ (N → Cα → C → next-N). They are reported in degrees following the IUPAC sign convention. Secondary structure is essentially a statement about which (φ, ψ) basin each residue occupies.

  · DSSP 8-state secondary structure assigns each residue one of H (α-helix), G (3₁₀-helix), I (π-helix), E (extended β-strand), B (isolated β-bridge), T (hydrogen-bonded turn), S (bend), or '-' (coil). The assignment is computed from backbone hydrogen-bond geometry via the Kabsch–Sander algorithm.

  · P-SEA three-state annotation labels each residue as helix, strand, or coil based purely on the geometry of the Cα trace. It serves as a fallback when the full backbone (and thus DSSP) is unavailable.

Summarize the fold with a handful of shape descriptors and a per-residue structural alphabet.

  · Radius of gyration (Rg) is the root-mean-square distance of Cα atoms from their centroid — a single number for overall size and compactness. A globular domain of N residues has Rg ≈ 2.2·N^0.38 Å; an extended or disordered chain has a much larger Rg. The Cα contact count is the number of residue pairs whose Cα atoms are within 8 Å and are more than four positions apart in sequence — a standard proxy for tertiary packing density. The bounding box is the smallest axis-aligned box enclosing all Cα atoms.

  · Foldseek's 3Di representation compresses backbone geometry into a per-residue letter drawn from a learned twenty-state alphabet. It captures the tertiary interaction pattern around each residue — which residues are packed against it in space, regardless of where they are in sequence.

  · Accessible surface area quantifies burial. A residue with SASA near zero is packed into the hydrophobic core; one with SASA >100 Å² sits on the surface. Computed here via the Shrake–Rupley numerical algorithm with a 1.4 Å probe.

Ask how reliable the model is.

  · For AlphaFold models, the B-factor field carries pLDDT — the model's own estimate of local accuracy on a 0–100 scale. Regions with pLDDT<50 should be treated as essentially unmodeled; they often correspond to intrinsically disordered segments.

  · For experimental (PDB) structures, the B-factor (temperature factor) quantifies the positional spread of each atom in the crystal — a combination of thermal vibration and static disorder — in units of Å². High B-factors mark flexible loops or poorly resolved regions; low B-factors mark the rigid, well-ordered core.

  · PAE(i, j) answers: if I align the predicted and true structures on residue i, how far off (in Å) do I expect residue j to be? A block-diagonal PAE matrix with low values on the blocks and high values off-diagonal is the signature of a multi-domain protein with confidently predicted domains but uncertain inter-domain orientation.

Place it in context: what it resembles, what it is annotated as, and how it looks.

  · Structural nearest neighbors (via Foldseek easy-search vs the PDB). Reported per hit: target PDB id, E-value, and alignment TM-score. A TM-score above ~0.5 is the conventional threshold for 'same fold'.

  · Functional annotations link the protein to curated databases. InterPro entries identify conserved domains and families by matching the sequence against member-database signatures (Pfam, PROSITE, CDD, …). Gene Ontology (GO) terms describe molecular function, biological process, and cellular component in a controlled vocabulary. CATH places the structure in a hierarchical fold classification (Class/Architecture/Topology/Homologous-superfamily). The organism is the source species.

  · Plot images: a contact map (which residues are close in 3D, as an N×N binary image), a Ramachandran scatter (backbone torsion angles, revealing secondary-structure composition at a glance), and — for AlphaFold structures — a PAE heatmap (pairwise prediction confidence).

  · Structure images are PyMOL renders from six orthogonal camera directions. Cartoon representation draws helices as coils and strands as arrows; sticks shows the backbone as bonds; surface shows the solvent-excluded envelope. Rainbow coloring maps sequence position to hue (blue→red, N→C); chain coloring assigns a distinct color per polypeptide.